Protein AF-A0A8T5ZKM6-F1 (afdb_monomer_lite)

Organism: Escherichia coli (NCBI:txid562)

Sequence (120 aa):
YFPYAFISFLAILQTIDKSLYEAAEMDGANAWQRFRIVTLPAIMPVLATVVTLRTIWMFYMFADVYLLTTKVDILGVYLYKTAFAFNDLGKAAAISVVLFIIIFAVILLTRKRVNLNGNK

Secondary structure (DSSP, 8-state):
-HHHHHHHHHHHHHTS-HHHHHHHHHTT--HHHHIIIIIHHHHHHHHHHHHHHHHHHHHTTHHHHHHH-SS---HHHHHHIIIIIS--HHHHHHHHHHHHHHHHHHHHHHHHHHHHHS--

Radius of gyration: 20.56 Å; chains: 1; bounding box: 48×33×53 Å

InterPro domains:
  IPR000515 ABC transporter type 1, transmembrane domain MetI-like [PF00528] (2-107)
  IPR000515 ABC transporter type 1, transmembrane domain MetI-like [PS50928] (1-110)
  IPR000515 ABC transporter type 1, transmembrane domain MetI-like [cd06261] (1-104)
  IPR035906 MetI-like superfamily [G3DSA:1.10.3720.10] (1-115)
  IPR035906 MetI-like superfamily [SSF161098] (1-109)
  IPR050809 Bacterial G3P & Sugar ABC Transporter Permeases [PTHR43227] (1-118)

Foldseek 3Di:
DVVLLVVLLVVQVVPFDCVLVVVCVVVVHDPVSCCVPGVCLSCLVSVLVVVLVVLVVVLVCLVVDVVPDPPDDDLSVVLVCCCPVVVNVVVSVVSVVVSVVVSVVVNVVSVVVSVVSVPD

Structure (mmCIF, N/CA/C/O backbone):
data_AF-A0A8T5ZKM6-F1
#
_entry.id   AF-A0A8T5ZKM6-F1
#
loop_
_atom_site.group_PDB
_atom_site.id
_atom_site.type_symbol
_atom_site.label_atom_id
_atom_site.label_alt_id
_atom_site.label_comp_id
_atom_site.label_asym_id
_atom_site.label_entity_id
_atom_site.label_seq_id
_atom_site.pdbx_PDB_ins_code
_atom_site.Cartn_x
_atom_site.Cartn_y
_atom_site.Cartn_z
_atom_site.occupancy
_atom_site.B_iso_or_equiv
_atom_site.auth_seq_id
_atom_site.auth_comp_id
_atom_site.auth_asym_id
_atom_site.auth_atom_id
_atom_site.pdbx_PDB_model_num
ATOM 1 N N . TYR A 1 1 ? 6.825 -10.485 3.993 1.00 67.00 1 TYR A N 1
ATOM 2 C CA . TYR A 1 1 ? 5.834 -9.388 3.855 1.00 67.00 1 TYR A CA 1
ATOM 3 C C . TYR A 1 1 ? 4.546 -9.667 4.610 1.00 67.00 1 TYR A C 1
ATOM 5 O O . TYR A 1 1 ? 4.194 -8.874 5.472 1.00 67.00 1 TYR A O 1
ATOM 13 N N . PHE A 1 2 ? 3.877 -10.793 4.335 1.00 80.56 2 PHE A N 1
ATOM 14 C CA . PHE A 1 2 ? 2.667 -11.192 5.058 1.00 80.56 2 PHE A CA 1
ATOM 15 C C . PHE A 1 2 ? 2.861 -11.267 6.588 1.00 80.56 2 PHE A C 1
ATOM 17 O O . PHE A 1 2 ? 2.046 -10.670 7.283 1.00 80.56 2 PHE A O 1
ATOM 24 N N . PRO A 1 3 ? 3.962 -11.843 7.129 1.00 91.12 3 PRO A N 1
ATOM 25 C CA . PRO A 1 3 ? 4.167 -11.876 8.581 1.00 91.12 3 PRO A CA 1
ATOM 26 C C . PRO A 1 3 ? 4.279 -10.485 9.214 1.00 91.12 3 PRO A C 1
ATOM 28 O O . PRO A 1 3 ? 3.675 -10.240 10.248 1.00 91.12 3 PRO A O 1
ATOM 31 N N . TYR A 1 4 ? 4.990 -9.553 8.566 1.00 89.69 4 TYR A N 1
ATOM 32 C CA . TYR A 1 4 ? 5.099 -8.169 9.039 1.00 89.69 4 TYR A CA 1
ATOM 33 C C . TYR A 1 4 ? 3.728 -7.493 9.090 1.00 89.69 4 TYR A C 1
ATOM 35 O O . TYR A 1 4 ? 3.331 -7.010 10.141 1.00 89.69 4 TYR A O 1
ATOM 43 N N . ALA A 1 5 ? 2.980 -7.521 7.980 1.00 91.81 5 ALA A N 1
ATOM 4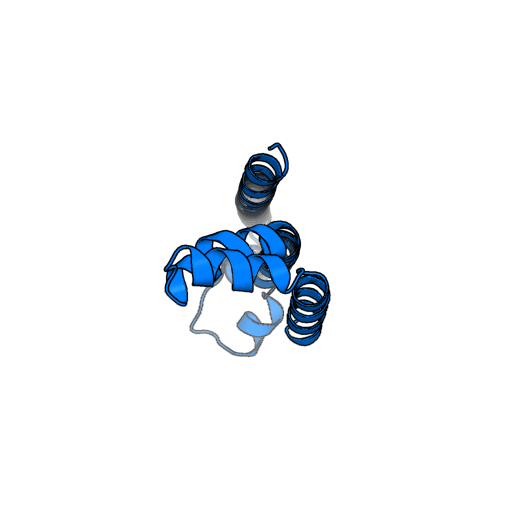4 C CA . ALA A 1 5 ? 1.650 -6.922 7.926 1.00 91.81 5 ALA A CA 1
ATOM 45 C C . ALA A 1 5 ? 0.725 -7.521 8.995 1.00 91.81 5 ALA A C 1
ATOM 47 O O . ALA A 1 5 ? 0.085 -6.782 9.734 1.00 91.81 5 ALA A O 1
ATOM 48 N N . PHE A 1 6 ? 0.706 -8.850 9.112 1.00 94.19 6 PHE A N 1
ATOM 49 C CA . PHE A 1 6 ? -0.121 -9.559 10.081 1.00 94.19 6 PHE A CA 1
ATOM 50 C C . PHE A 1 6 ? 0.212 -9.167 11.525 1.00 94.19 6 PHE A C 1
ATOM 52 O O . PHE A 1 6 ? -0.685 -8.778 12.269 1.00 94.19 6 PHE A O 1
ATOM 59 N N . ILE A 1 7 ? 1.494 -9.201 11.905 1.00 95.56 7 ILE A N 1
ATOM 60 C CA . ILE A 1 7 ? 1.940 -8.837 13.257 1.00 95.56 7 ILE A CA 1
ATOM 61 C C . ILE A 1 7 ? 1.647 -7.361 13.543 1.00 95.56 7 ILE A C 1
ATOM 63 O O . ILE A 1 7 ? 1.153 -7.042 14.621 1.00 95.56 7 ILE A O 1
ATOM 67 N N . SER A 1 8 ? 1.895 -6.459 12.589 1.00 93.88 8 SER A N 1
ATOM 68 C CA . SER A 1 8 ? 1.612 -5.033 12.773 1.00 93.88 8 SER A CA 1
ATOM 69 C C . SER A 1 8 ? 0.120 -4.758 12.960 1.00 93.88 8 SER A C 1
ATOM 71 O O . SER A 1 8 ? -0.238 -3.973 13.835 1.00 93.88 8 SER A O 1
ATOM 73 N N . PHE A 1 9 ? -0.754 -5.409 12.181 1.00 94.75 9 PHE A N 1
ATOM 74 C CA . PHE A 1 9 ? -2.202 -5.282 12.363 1.00 94.75 9 PHE A CA 1
ATOM 75 C C . PHE A 1 9 ? -2.670 -5.877 13.687 1.00 94.75 9 PHE A C 1
ATOM 77 O O . PHE A 1 9 ? -3.478 -5.261 14.375 1.00 94.75 9 PHE A O 1
ATOM 84 N N . LEU A 1 10 ? -2.153 -7.046 14.066 1.00 95.50 10 LEU A N 1
ATOM 85 C CA . LEU A 1 10 ? -2.501 -7.671 15.336 1.00 95.50 10 LEU A CA 1
ATOM 86 C C . LEU A 1 10 ? -2.109 -6.779 16.520 1.00 95.50 10 LEU A C 1
ATOM 88 O O . LEU A 1 10 ? -2.922 -6.575 17.417 1.00 95.50 10 LEU A O 1
ATOM 92 N N . ALA A 1 11 ? -0.905 -6.203 16.488 1.00 95.12 11 ALA A N 1
ATOM 93 C CA . ALA A 1 11 ? -0.410 -5.325 17.541 1.00 95.12 11 ALA A CA 1
ATOM 94 C C . ALA A 1 11 ? -1.318 -4.103 17.749 1.00 95.12 11 ALA A C 1
ATOM 96 O O . ALA A 1 11 ? -1.711 -3.832 18.877 1.00 95.12 11 ALA A O 1
ATOM 97 N N . ILE A 1 12 ? -1.711 -3.398 16.679 1.00 94.06 12 ILE A N 1
ATOM 98 C CA . ILE A 1 12 ? -2.590 -2.221 16.807 1.00 94.06 12 ILE A CA 1
ATOM 99 C C . ILE A 1 12 ? -4.029 -2.596 17.184 1.00 94.06 12 ILE A C 1
ATOM 101 O O . ILE A 1 12 ? -4.690 -1.859 17.906 1.00 94.06 12 ILE A O 1
ATOM 105 N N . LEU A 1 13 ? -4.532 -3.750 16.737 1.00 94.81 13 LEU A N 1
ATOM 106 C CA . LEU A 1 13 ? -5.869 -4.211 17.120 1.00 94.81 13 LEU A CA 1
ATOM 107 C C . LEU A 1 13 ? -5.947 -4.532 18.617 1.00 94.81 13 LEU A C 1
ATOM 109 O O . LEU A 1 13 ? -6.980 -4.287 19.234 1.00 94.81 13 LEU A O 1
ATOM 113 N N . GLN A 1 14 ? -4.859 -5.037 19.203 1.00 95.00 14 GLN A N 1
ATOM 114 C CA . GLN A 1 14 ? -4.772 -5.326 20.636 1.00 95.00 14 GLN A CA 1
ATOM 115 C C . GLN A 1 14 ? -4.749 -4.068 21.514 1.00 95.00 14 GLN A C 1
ATOM 117 O O . GLN A 1 14 ? -5.070 -4.166 22.695 1.00 95.00 14 GLN A O 1
ATOM 122 N N . THR A 1 15 ? -4.402 -2.897 20.969 1.00 93.62 15 THR A N 1
ATOM 123 C CA . THR A 1 15 ? -4.396 -1.634 21.728 1.00 93.62 15 THR A CA 1
ATOM 124 C C . THR A 1 15 ? -5.742 -0.910 21.723 1.00 93.62 15 THR A C 1
ATOM 126 O O . THR A 1 15 ? -5.875 0.107 22.398 1.00 93.62 15 THR A O 1
ATOM 129 N N . ILE A 1 16 ? -6.728 -1.372 20.944 1.00 93.81 16 ILE A N 1
ATOM 130 C CA . ILE A 1 16 ? -8.049 -0.733 20.886 1.00 93.81 16 ILE A CA 1
ATOM 131 C C . ILE A 1 16 ? -8.824 -1.079 22.161 1.00 93.81 16 ILE A C 1
ATOM 133 O O . ILE A 1 16 ? -9.037 -2.255 22.456 1.00 93.81 16 ILE A O 1
ATOM 137 N N . ASP A 1 17 ? -9.275 -0.057 22.890 1.00 94.75 17 ASP A N 1
ATOM 138 C CA . ASP A 1 17 ? -10.119 -0.250 24.067 1.00 94.75 17 ASP A CA 1
ATOM 139 C C . ASP A 1 17 ? -11.455 -0.909 23.675 1.00 94.75 17 ASP A C 1
ATOM 141 O O . ASP A 1 17 ? -12.145 -0.475 22.747 1.00 94.75 17 ASP A O 1
ATOM 145 N N . LYS A 1 18 ? -11.823 -1.971 24.398 1.00 93.94 18 LYS A N 1
ATOM 146 C CA . LYS A 1 18 ? -13.085 -2.694 24.209 1.00 93.94 18 LYS A CA 1
ATOM 147 C C . LYS A 1 18 ? -14.298 -1.812 24.501 1.00 93.94 18 LYS A C 1
ATOM 149 O O . LYS A 1 18 ? -15.323 -1.993 23.844 1.00 93.94 18 LYS A O 1
ATOM 154 N N . SER A 1 19 ? -14.157 -0.824 25.389 1.00 94.75 19 SER A N 1
ATOM 155 C CA . SER A 1 19 ? -15.228 0.117 25.737 1.00 94.75 19 SER A CA 1
ATOM 156 C C . SER A 1 19 ? -15.773 0.874 24.517 1.00 94.75 19 SER A C 1
ATOM 158 O O . SER A 1 19 ? -16.968 1.143 24.445 1.00 94.75 19 SER A O 1
ATOM 160 N N . LEU A 1 20 ? -14.937 1.136 23.501 1.00 94.31 20 LEU A N 1
ATOM 161 C CA . LEU A 1 20 ? -15.356 1.784 22.251 1.00 94.31 20 LEU A CA 1
ATOM 162 C C . LEU A 1 20 ? -16.323 0.914 21.437 1.00 94.31 20 LEU A C 1
ATOM 164 O O . LEU A 1 20 ? -17.230 1.431 20.786 1.00 94.31 20 LEU A O 1
ATOM 168 N N . TYR A 1 21 ? -16.134 -0.407 21.459 1.00 95.00 21 TYR A N 1
ATOM 169 C CA . TYR A 1 21 ? -17.027 -1.341 20.773 1.00 95.00 21 TYR A CA 1
ATOM 170 C C . TYR A 1 21 ? -18.338 -1.531 21.533 1.00 95.00 21 TYR A C 1
ATOM 172 O O . TYR A 1 21 ? -19.383 -1.636 20.892 1.00 95.00 21 TYR A O 1
ATOM 180 N N . GLU A 1 22 ? -18.275 -1.555 22.865 1.00 92.56 22 GLU A N 1
ATOM 181 C CA . GLU A 1 22 ? -19.445 -1.646 23.744 1.00 92.56 22 GLU A CA 1
ATOM 182 C C . GLU A 1 22 ? -20.309 -0.387 23.634 1.00 92.56 22 GLU A C 1
ATOM 184 O O . GLU A 1 22 ? -21.509 -0.495 23.407 1.00 92.56 22 GLU A O 1
ATOM 189 N N . ALA A 1 23 ? -19.705 0.804 23.677 1.00 94.12 23 ALA A N 1
ATOM 190 C CA . ALA A 1 23 ? -20.412 2.068 23.480 1.00 94.12 23 ALA A CA 1
ATOM 191 C C . ALA A 1 23 ? -21.108 2.126 22.111 1.00 94.12 23 ALA A C 1
ATOM 193 O O . ALA A 1 23 ? -22.294 2.432 22.031 1.00 94.12 23 ALA A O 1
ATOM 194 N N . ALA A 1 24 ? -20.407 1.738 21.040 1.00 92.56 24 ALA A N 1
ATOM 195 C CA . ALA A 1 24 ? -21.005 1.683 19.710 1.00 92.56 24 ALA A CA 1
ATOM 196 C C . ALA A 1 24 ? -22.167 0.672 19.629 1.00 92.56 24 ALA A C 1
ATOM 198 O O . ALA A 1 24 ? -23.135 0.907 18.913 1.00 92.56 24 ALA A O 1
ATOM 199 N N . GLU A 1 25 ? -22.091 -0.450 20.349 1.00 94.06 25 GLU A N 1
ATOM 200 C CA . GLU A 1 25 ? -23.182 -1.429 20.422 1.00 94.06 25 GLU A CA 1
ATOM 201 C C . GLU A 1 25 ? -24.392 -0.893 21.201 1.00 94.06 25 GLU A C 1
ATOM 203 O O . GLU A 1 25 ? -25.523 -1.074 20.748 1.00 94.06 25 GLU A O 1
ATOM 208 N N . MET A 1 26 ? -24.165 -0.162 22.296 1.00 94.44 26 MET A N 1
ATOM 209 C CA . MET A 1 26 ? -25.221 0.540 23.038 1.00 94.44 26 MET A CA 1
ATOM 210 C C . MET A 1 26 ? -25.913 1.617 22.186 1.00 94.44 26 MET A C 1
ATOM 212 O O . MET A 1 26 ? -27.126 1.786 22.291 1.00 94.44 26 MET A O 1
ATOM 216 N N . ASP A 1 27 ? -25.174 2.269 21.283 1.00 94.94 27 ASP A N 1
ATOM 217 C CA . ASP A 1 27 ? -25.702 3.215 20.287 1.00 94.94 27 ASP A CA 1
ATOM 218 C C . ASP A 1 27 ? -26.408 2.523 19.096 1.00 94.94 27 ASP A C 1
ATOM 220 O O . ASP A 1 27 ? -26.857 3.180 18.153 1.00 94.94 27 ASP A O 1
ATOM 224 N N . GLY A 1 28 ? -26.517 1.189 19.106 1.00 94.75 28 GLY A N 1
ATOM 225 C CA . GLY A 1 28 ? -27.191 0.404 18.069 1.00 94.75 28 GLY A CA 1
ATOM 226 C C . GLY A 1 28 ? -26.357 0.163 16.805 1.00 94.75 28 GLY A C 1
ATOM 227 O O . GLY A 1 28 ? -26.912 -0.196 15.761 1.00 94.75 28 GLY A O 1
ATOM 228 N N . ALA A 1 29 ? -25.033 0.347 16.858 1.00 95.38 29 ALA A N 1
ATOM 229 C CA . ALA A 1 29 ? -24.165 0.142 15.705 1.00 95.38 29 ALA A CA 1
ATOM 230 C C . ALA A 1 29 ? -24.020 -1.348 15.346 1.00 95.38 29 ALA A C 1
ATOM 232 O O . ALA A 1 29 ? -23.565 -2.184 16.133 1.00 95.38 29 ALA A O 1
ATOM 233 N N . ASN A 1 30 ? -24.314 -1.685 14.091 1.00 94.56 30 ASN A N 1
ATOM 234 C CA . ASN A 1 30 ? -24.075 -3.021 13.552 1.00 94.56 30 ASN A CA 1
ATOM 235 C C . ASN A 1 30 ? -22.568 -3.304 13.353 1.00 94.56 30 ASN A C 1
ATOM 237 O O . ASN A 1 30 ? -21.713 -2.424 13.463 1.00 94.56 30 ASN A O 1
ATOM 241 N N . ALA A 1 31 ? -22.212 -4.554 13.040 1.00 93.94 31 ALA A N 1
ATOM 242 C CA . ALA A 1 31 ? -20.811 -4.976 12.906 1.00 93.94 31 ALA A CA 1
ATOM 243 C C . ALA A 1 31 ? -20.006 -4.160 11.871 1.00 93.94 31 ALA A C 1
ATOM 245 O O . ALA A 1 31 ? -18.841 -3.837 12.104 1.00 93.94 31 ALA A O 1
ATOM 246 N N . TRP A 1 32 ? -20.623 -3.780 10.748 1.00 96.31 32 TRP A N 1
ATOM 247 C CA . TRP A 1 32 ? -19.959 -2.976 9.718 1.00 96.31 32 TRP A CA 1
ATOM 248 C C . TRP A 1 32 ? -19.727 -1.528 10.167 1.00 96.31 32 TRP A C 1
ATOM 250 O O . TRP A 1 32 ? -18.665 -0.956 9.911 1.00 96.31 32 TRP A O 1
ATOM 260 N N . GLN A 1 33 ? -20.694 -0.943 10.875 1.00 95.75 33 GLN A N 1
ATOM 261 C CA . GLN A 1 33 ? -20.560 0.387 11.467 1.00 95.75 33 GLN A CA 1
ATOM 262 C C . GLN A 1 33 ? -19.444 0.406 12.516 1.00 95.75 33 GLN A C 1
ATOM 264 O O . GLN A 1 33 ? -18.580 1.278 12.454 1.00 95.75 33 GLN A O 1
ATOM 269 N N . ARG A 1 34 ? -19.383 -0.604 13.394 1.00 95.06 34 ARG A N 1
ATOM 270 C CA . ARG A 1 34 ? -18.295 -0.758 14.374 1.00 95.06 34 ARG A CA 1
ATOM 271 C C . ARG A 1 34 ? -16.925 -0.870 13.703 1.00 95.06 34 ARG A C 1
ATOM 273 O O . ARG A 1 34 ? -16.000 -0.161 14.092 1.00 95.06 34 ARG A O 1
ATOM 280 N N . PHE A 1 35 ? -16.804 -1.661 12.634 1.00 95.00 35 PHE A N 1
ATOM 281 C CA . PHE A 1 35 ? -15.563 -1.733 11.859 1.00 95.00 35 PHE A CA 1
ATOM 282 C C . PHE A 1 35 ? -15.163 -0.371 11.277 1.00 95.00 35 PHE A C 1
ATOM 284 O O . PHE A 1 35 ? -14.015 0.044 11.401 1.00 95.00 35 PHE A O 1
ATOM 291 N N . ARG A 1 36 ? -16.096 0.346 10.644 1.00 94.56 36 ARG A N 1
ATOM 292 C CA . ARG A 1 36 ? -15.793 1.612 9.964 1.00 94.56 36 ARG A CA 1
ATOM 293 C C . ARG A 1 36 ? -15.507 2.769 10.926 1.00 94.56 36 ARG A C 1
ATOM 295 O O . ARG A 1 36 ? -14.733 3.649 10.560 1.00 94.56 36 ARG A O 1
ATOM 302 N N . ILE A 1 37 ? -16.151 2.793 12.092 1.00 94.12 37 ILE A N 1
ATOM 303 C CA . ILE A 1 37 ? -16.094 3.912 13.046 1.00 94.12 37 ILE A CA 1
ATOM 304 C C . ILE A 1 37 ? -15.015 3.689 14.114 1.00 94.12 37 ILE A C 1
ATOM 306 O O . ILE A 1 37 ? -14.361 4.647 14.507 1.00 94.12 37 ILE A O 1
ATOM 310 N N . VAL A 1 38 ? -14.786 2.444 14.546 1.00 94.19 38 VAL A N 1
ATOM 311 C CA . VAL A 1 38 ? -13.815 2.120 15.606 1.00 94.19 38 VAL A CA 1
ATOM 312 C C . VAL A 1 38 ? -12.547 1.507 15.014 1.00 94.19 38 VAL A C 1
ATOM 314 O O . VAL A 1 38 ? -11.457 2.061 15.145 1.00 94.19 38 VAL A O 1
ATOM 317 N N . THR A 1 39 ? -12.671 0.374 14.319 1.00 94.56 39 THR A N 1
ATOM 318 C CA . THR A 1 39 ? -11.507 -0.418 13.894 1.00 94.56 39 THR A CA 1
ATOM 319 C C . THR A 1 39 ? -10.690 0.266 12.798 1.00 94.56 39 THR A C 1
ATOM 321 O O . THR A 1 39 ? -9.475 0.401 12.919 1.00 94.56 39 THR A O 1
ATOM 324 N N . LEU A 1 40 ? -11.337 0.693 11.711 1.00 93.50 40 LEU A N 1
ATOM 325 C CA . LEU A 1 40 ? -10.678 1.231 10.523 1.00 93.50 40 LEU A CA 1
ATOM 326 C C . LEU A 1 40 ? -9.875 2.512 10.819 1.00 93.50 40 LEU A C 1
ATOM 328 O O . LEU A 1 40 ? -8.731 2.586 10.363 1.00 93.50 40 LEU A O 1
ATOM 332 N N . PRO A 1 41 ? -10.397 3.494 11.583 1.00 92.12 41 PRO A N 1
ATOM 333 C CA . PRO A 1 41 ? -9.620 4.665 11.973 1.00 92.12 41 PRO A CA 1
ATOM 334 C C . PRO A 1 41 ? -8.430 4.292 12.863 1.00 92.12 41 PRO A C 1
ATOM 336 O O . PRO A 1 41 ? -7.326 4.776 12.619 1.00 92.12 41 PRO A O 1
ATOM 339 N N . ALA A 1 42 ? -8.618 3.372 13.817 1.00 91.50 42 ALA A N 1
ATOM 340 C CA . ALA A 1 42 ? -7.557 2.938 14.725 1.00 91.50 42 ALA A CA 1
ATOM 341 C C . ALA A 1 42 ? -6.385 2.255 13.996 1.00 91.50 42 ALA A C 1
ATOM 343 O O . ALA A 1 42 ? -5.223 2.512 14.305 1.00 91.50 42 ALA A O 1
ATOM 344 N N . ILE A 1 43 ? -6.663 1.425 12.982 1.00 94.19 43 ILE A N 1
ATOM 345 C CA . ILE A 1 43 ? -5.610 0.735 12.215 1.00 94.19 43 ILE A CA 1
ATOM 346 C C . ILE A 1 43 ? -5.028 1.573 11.069 1.00 94.19 43 ILE A C 1
ATOM 348 O O . ILE A 1 43 ? -4.066 1.139 10.432 1.00 94.19 43 ILE A O 1
ATOM 352 N N . MET A 1 44 ? -5.588 2.750 10.770 1.00 90.50 44 MET A N 1
ATOM 353 C CA . MET A 1 44 ? -5.208 3.572 9.613 1.00 90.50 44 MET A CA 1
ATOM 354 C 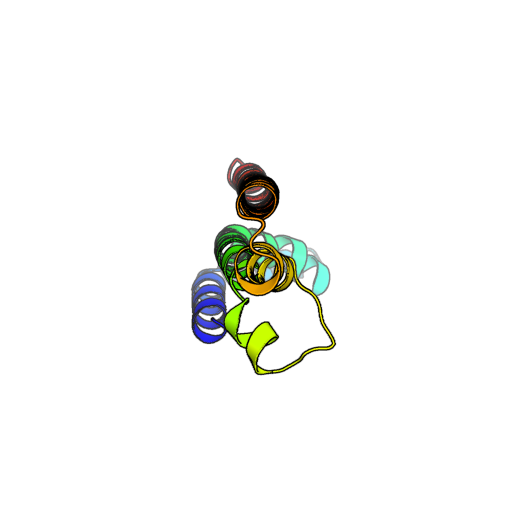C . MET A 1 44 ? -3.697 3.877 9.524 1.00 90.50 44 MET A C 1
ATOM 356 O O . MET A 1 44 ? -3.147 3.754 8.421 1.00 90.50 44 MET A O 1
ATOM 360 N N . PRO A 1 45 ? -2.984 4.203 10.626 1.00 88.38 45 PRO A N 1
ATOM 361 C CA . PRO A 1 45 ? -1.541 4.461 10.575 1.00 88.38 45 PRO A CA 1
ATOM 362 C C . PRO A 1 45 ? -0.730 3.224 10.158 1.00 88.38 45 PRO A C 1
ATOM 364 O O . PRO A 1 45 ? 0.187 3.304 9.332 1.00 88.38 45 PRO A O 1
ATOM 367 N N . VAL A 1 46 ? -1.106 2.054 10.685 1.00 92.00 46 VAL A N 1
ATOM 368 C CA . VAL A 1 46 ? -0.475 0.775 10.340 1.00 92.00 46 VAL A CA 1
ATOM 369 C C . VAL A 1 46 ? -0.807 0.384 8.906 1.00 92.00 46 VAL A C 1
ATOM 371 O O . VAL A 1 46 ? 0.099 0.040 8.145 1.00 92.00 46 VAL A O 1
ATOM 374 N N . LEU A 1 47 ? -2.078 0.498 8.506 1.00 90.69 47 LEU A N 1
ATOM 375 C CA . LEU A 1 47 ? -2.524 0.178 7.152 1.00 90.69 47 LEU A CA 1
ATOM 376 C C . LEU A 1 47 ? -1.717 0.953 6.118 1.00 90.69 47 LEU A C 1
ATOM 378 O O . LEU A 1 47 ? -1.250 0.378 5.138 1.00 90.69 47 LEU A O 1
ATOM 382 N N . ALA A 1 48 ? -1.501 2.241 6.345 1.00 87.25 48 ALA A N 1
ATOM 383 C CA . ALA A 1 48 ? -0.767 3.046 5.393 1.00 87.25 48 ALA A CA 1
ATOM 384 C C . ALA A 1 48 ? 0.726 2.738 5.338 1.00 87.25 48 ALA A C 1
ATOM 386 O O . ALA A 1 48 ? 1.306 2.771 4.252 1.00 87.25 48 ALA A O 1
ATOM 387 N N . THR A 1 49 ? 1.340 2.394 6.469 1.00 89.00 49 THR A N 1
ATOM 388 C CA . THR A 1 49 ? 2.729 1.919 6.488 1.00 89.00 49 THR A CA 1
ATOM 389 C C . THR A 1 49 ? 2.855 0.627 5.680 1.00 89.00 49 THR A C 1
ATOM 391 O O . THR A 1 49 ? 3.684 0.536 4.772 1.00 89.00 49 THR A O 1
ATOM 394 N N . VAL A 1 50 ? 1.967 -0.342 5.928 1.00 91.44 50 VAL A N 1
ATOM 395 C CA . VAL A 1 50 ? 1.927 -1.621 5.206 1.00 91.44 50 VAL A CA 1
ATOM 396 C C . VAL A 1 50 ? 1.684 -1.410 3.710 1.00 91.44 50 VAL A C 1
ATOM 398 O O . VAL A 1 50 ? 2.406 -1.984 2.898 1.00 91.44 50 VAL A O 1
ATOM 401 N N . VAL A 1 51 ? 0.716 -0.571 3.328 1.00 88.19 51 VAL A N 1
ATOM 402 C CA . VAL A 1 51 ? 0.401 -0.271 1.921 1.00 88.19 51 VAL A CA 1
ATOM 403 C C . VAL A 1 51 ? 1.562 0.443 1.231 1.00 88.19 51 VAL A C 1
ATOM 405 O O . VAL A 1 51 ? 1.895 0.091 0.099 1.00 88.19 51 VAL A O 1
ATOM 408 N N . THR A 1 52 ? 2.221 1.390 1.902 1.00 85.62 52 THR A N 1
ATOM 409 C CA . THR A 1 52 ? 3.389 2.098 1.352 1.00 85.62 52 THR A CA 1
ATOM 410 C C . THR A 1 52 ? 4.516 1.119 1.056 1.00 85.62 52 THR A C 1
ATOM 412 O O . THR A 1 52 ? 4.997 1.046 -0.076 1.00 85.62 52 THR A O 1
ATOM 415 N N . LEU A 1 53 ? 4.895 0.310 2.048 1.00 87.31 53 LEU A N 1
ATOM 416 C CA . LEU A 1 53 ? 5.932 -0.702 1.873 1.00 87.31 53 LEU A CA 1
ATOM 417 C C . LEU A 1 53 ? 5.529 -1.704 0.790 1.00 87.31 53 LEU A C 1
ATOM 419 O O . LEU A 1 53 ? 6.333 -2.018 -0.085 1.00 87.31 53 LEU A O 1
ATOM 423 N N . ARG A 1 54 ? 4.276 -2.176 0.794 1.00 87.75 54 ARG A N 1
ATOM 424 C CA . ARG A 1 54 ? 3.798 -3.147 -0.195 1.00 87.75 54 ARG A CA 1
ATOM 425 C C . ARG A 1 54 ? 3.860 -2.595 -1.612 1.00 87.75 54 ARG A C 1
ATOM 427 O O . ARG A 1 54 ? 4.278 -3.323 -2.506 1.00 87.75 54 ARG A O 1
ATOM 434 N N . THR A 1 55 ? 3.495 -1.331 -1.793 1.00 84.31 55 THR A N 1
ATOM 435 C CA . THR A 1 55 ? 3.580 -0.636 -3.077 1.00 84.31 55 THR A CA 1
ATOM 436 C C . THR A 1 55 ? 5.015 -0.648 -3.590 1.00 84.31 55 THR A C 1
ATOM 438 O O . THR A 1 55 ? 5.242 -1.123 -4.697 1.00 84.31 55 THR A O 1
ATOM 441 N N . ILE A 1 56 ? 5.983 -0.213 -2.771 1.00 83.00 56 ILE A N 1
ATOM 442 C CA . ILE A 1 56 ? 7.407 -0.222 -3.141 1.00 83.00 56 ILE A CA 1
ATOM 443 C C . ILE A 1 56 ? 7.806 -1.628 -3.604 1.00 83.00 56 ILE A C 1
ATOM 445 O O . ILE A 1 56 ? 8.258 -1.801 -4.730 1.00 83.00 56 ILE A O 1
ATOM 449 N N . TRP A 1 57 ? 7.541 -2.654 -2.795 1.00 83.56 57 TRP A N 1
ATOM 450 C CA . TRP A 1 57 ? 7.921 -4.028 -3.132 1.00 83.56 57 TRP A CA 1
ATOM 451 C C . TRP A 1 57 ? 7.257 -4.571 -4.403 1.00 83.56 57 TRP A C 1
ATOM 453 O O . TRP A 1 57 ? 7.904 -5.302 -5.145 1.00 83.56 57 TRP A O 1
ATOM 463 N N . MET A 1 58 ? 6.000 -4.214 -4.689 1.00 82.88 58 MET A N 1
ATOM 464 C CA . MET A 1 58 ? 5.325 -4.657 -5.916 1.00 82.88 58 MET A CA 1
ATOM 465 C C . MET A 1 58 ? 5.978 -4.083 -7.176 1.00 82.88 58 MET A C 1
ATOM 467 O O . MET A 1 58 ? 6.100 -4.796 -8.168 1.00 82.88 58 MET A O 1
ATOM 471 N N . PHE A 1 59 ? 6.455 -2.836 -7.136 1.00 76.75 59 PHE A N 1
ATOM 472 C CA . PHE A 1 59 ? 7.182 -2.247 -8.266 1.00 76.75 59 PHE A CA 1
ATOM 473 C C . PHE A 1 59 ? 8.596 -2.822 -8.440 1.00 76.75 59 PHE A C 1
ATOM 475 O O . PHE A 1 59 ? 9.112 -2.833 -9.555 1.00 76.75 59 PHE A O 1
ATOM 482 N N . TYR A 1 60 ? 9.195 -3.354 -7.370 1.00 76.62 60 TYR A N 1
ATOM 483 C CA . TYR A 1 60 ? 10.492 -4.041 -7.403 1.00 76.62 60 TYR A CA 1
ATOM 484 C C . TYR A 1 60 ? 10.404 -5.535 -7.760 1.00 76.62 60 TYR A C 1
ATOM 486 O O . TYR A 1 60 ? 11.436 -6.202 -7.821 1.00 76.62 60 TYR A O 1
ATOM 494 N N . MET A 1 61 ? 9.212 -6.069 -8.052 1.00 83.69 61 MET A N 1
ATOM 495 C CA . MET A 1 61 ? 8.978 -7.486 -8.379 1.00 83.69 61 MET A CA 1
ATOM 496 C C . MET A 1 61 ? 9.455 -7.867 -9.799 1.00 83.69 61 MET A C 1
ATOM 498 O O . MET A 1 61 ? 8.796 -8.610 -10.521 1.00 83.69 61 MET A O 1
ATOM 502 N N . PHE A 1 62 ? 10.597 -7.328 -10.231 1.00 86.88 62 PHE A N 1
ATOM 503 C CA . PHE A 1 62 ? 11.211 -7.617 -11.524 1.00 86.88 62 PHE A CA 1
ATOM 504 C C . PHE A 1 62 ? 11.667 -9.073 -11.618 1.00 86.88 62 PHE A C 1
ATOM 506 O O . PHE A 1 62 ? 11.277 -9.764 -12.554 1.00 86.88 62 PHE A O 1
ATOM 513 N N . ALA A 1 63 ? 12.474 -9.528 -10.654 1.00 84.94 63 ALA A N 1
ATOM 514 C CA . ALA A 1 63 ? 13.122 -10.836 -10.717 1.00 84.94 63 ALA A CA 1
ATOM 515 C C . ALA A 1 63 ? 12.098 -11.976 -10.763 1.00 84.94 63 ALA A C 1
ATOM 517 O O . ALA A 1 63 ? 12.185 -12.839 -11.632 1.00 84.94 63 ALA A O 1
ATOM 518 N N . ASP A 1 64 ? 11.088 -11.930 -9.891 1.00 87.81 64 ASP A N 1
ATOM 519 C CA . ASP A 1 64 ? 10.051 -12.960 -9.833 1.00 87.81 64 ASP A CA 1
ATOM 520 C C . ASP A 1 64 ? 9.285 -13.054 -11.157 1.00 87.81 64 ASP A C 1
ATOM 522 O O . ASP A 1 64 ? 9.115 -14.142 -11.698 1.00 87.81 64 ASP A O 1
ATOM 526 N N . VAL A 1 65 ? 8.858 -11.917 -11.722 1.00 88.62 65 VAL A N 1
ATOM 527 C CA . VAL A 1 65 ? 8.115 -11.918 -12.991 1.00 88.62 65 VAL A CA 1
ATOM 528 C C . VAL A 1 65 ? 9.008 -12.367 -14.142 1.00 88.62 65 VAL A C 1
ATOM 530 O O . VAL A 1 65 ? 8.590 -13.217 -14.919 1.00 88.62 65 VAL A O 1
ATOM 533 N N . TYR A 1 66 ? 10.238 -11.854 -14.220 1.00 87.81 66 TYR A N 1
ATOM 534 C CA . TYR A 1 66 ? 11.185 -12.194 -15.281 1.00 87.81 66 TYR A CA 1
ATOM 535 C C . TYR A 1 66 ? 11.527 -13.689 -15.315 1.00 87.81 66 TYR A C 1
ATOM 537 O O . TYR A 1 66 ? 11.645 -14.266 -16.394 1.00 87.81 66 TYR A O 1
ATOM 545 N N . LEU A 1 67 ? 11.680 -14.317 -14.145 1.00 89.88 67 LEU A N 1
ATOM 546 C CA . LEU A 1 67 ? 12.058 -15.727 -14.038 1.00 89.88 67 LEU A CA 1
ATOM 547 C C . LEU A 1 67 ? 10.871 -16.681 -14.201 1.00 89.88 67 LEU A C 1
ATOM 549 O O . LEU A 1 67 ? 11.039 -17.772 -14.741 1.00 89.88 67 LEU A O 1
ATOM 553 N N . LEU A 1 68 ? 9.686 -16.301 -13.721 1.00 91.75 68 LEU A N 1
ATOM 554 C CA . LEU A 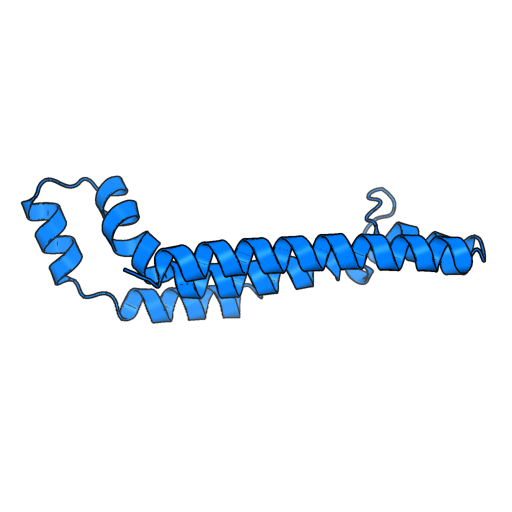1 68 ? 8.540 -17.212 -13.648 1.00 91.75 68 LEU A CA 1
ATOM 555 C C . LEU A 1 68 ? 7.627 -17.149 -14.875 1.00 91.75 68 LEU A C 1
ATOM 557 O O . LEU A 1 68 ? 6.869 -18.090 -15.111 1.00 91.75 68 LEU A O 1
ATOM 561 N N . THR A 1 69 ? 7.642 -16.060 -15.651 1.00 86.62 69 THR A N 1
ATOM 562 C CA . THR A 1 69 ? 6.757 -15.932 -16.814 1.00 86.62 69 THR A CA 1
ATOM 563 C C . THR A 1 69 ? 7.298 -15.005 -17.895 1.00 86.62 69 THR A C 1
ATOM 565 O O . THR A 1 69 ? 7.872 -13.955 -17.637 1.00 86.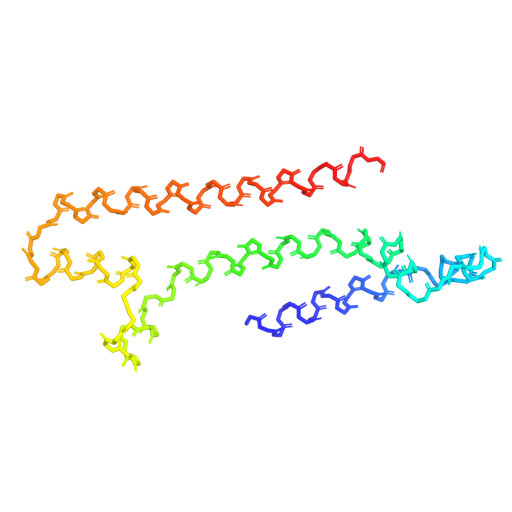62 69 THR A O 1
ATOM 568 N N . THR A 1 70 ? 7.036 -15.363 -19.150 1.00 81.00 70 THR A N 1
ATOM 569 C CA . THR A 1 70 ? 7.330 -14.527 -20.324 1.00 81.00 70 THR A CA 1
ATOM 570 C C . THR A 1 70 ? 6.091 -13.833 -20.889 1.00 81.00 70 THR A C 1
ATOM 572 O O . THR A 1 70 ? 6.207 -13.046 -21.823 1.00 81.00 70 THR A O 1
ATOM 575 N N . LYS A 1 71 ? 4.902 -14.121 -20.341 1.00 81.69 71 LYS A N 1
ATOM 576 C CA . LYS A 1 71 ? 3.607 -13.638 -20.859 1.00 81.69 71 LYS A CA 1
ATOM 577 C C . LYS A 1 71 ? 3.090 -12.380 -20.162 1.00 81.69 71 LYS A C 1
ATOM 579 O O . LYS A 1 71 ? 2.059 -11.849 -20.559 1.00 81.69 71 LYS A O 1
ATOM 584 N N . VAL A 1 72 ? 3.769 -11.932 -19.108 1.00 79.44 72 VAL A N 1
ATOM 585 C CA . VAL A 1 72 ? 3.404 -10.736 -18.348 1.00 79.44 72 VAL A CA 1
ATOM 586 C C . VAL A 1 72 ? 4.532 -9.726 -18.488 1.00 79.44 72 VAL A C 1
ATOM 588 O O . VAL A 1 72 ? 5.615 -9.925 -17.943 1.00 79.44 72 VAL A O 1
ATOM 591 N N . ASP A 1 73 ? 4.273 -8.635 -19.204 1.00 77.12 73 ASP A N 1
ATOM 592 C CA . ASP A 1 73 ? 5.217 -7.526 -19.298 1.00 77.12 73 ASP A CA 1
ATOM 593 C C . ASP A 1 73 ? 4.885 -6.478 -18.233 1.00 77.12 73 ASP A C 1
ATOM 595 O O . ASP A 1 73 ? 3.902 -5.742 -18.311 1.00 77.12 73 ASP A O 1
ATOM 599 N N . ILE A 1 74 ? 5.739 -6.415 -17.215 1.00 87.44 74 ILE A N 1
ATOM 600 C CA . ILE A 1 74 ? 5.775 -5.308 -16.259 1.00 87.44 74 ILE A CA 1
ATOM 601 C C . ILE A 1 74 ? 6.838 -4.293 -16.680 1.00 87.44 74 ILE A C 1
ATOM 603 O O . ILE A 1 74 ? 7.818 -4.639 -17.345 1.00 87.44 74 ILE A O 1
ATOM 607 N N . LEU A 1 75 ? 6.693 -3.042 -16.233 1.00 85.44 75 LEU A N 1
ATOM 608 C CA . LEU A 1 75 ? 7.626 -1.957 -16.567 1.00 85.44 75 LEU A CA 1
ATOM 609 C C . LEU A 1 75 ? 9.088 -2.301 -16.249 1.00 85.44 75 LEU A C 1
ATOM 611 O O . LEU A 1 75 ? 9.963 -1.967 -17.038 1.00 85.44 75 LEU A O 1
ATOM 615 N N . GLY A 1 76 ? 9.355 -3.012 -15.148 1.00 87.25 76 GLY A N 1
ATOM 616 C CA . GLY A 1 76 ? 10.711 -3.456 -14.804 1.00 87.25 76 GLY A CA 1
ATOM 617 C C . GLY A 1 76 ? 11.312 -4.421 -15.834 1.00 87.25 76 GLY A C 1
ATOM 618 O O . GLY A 1 76 ? 12.474 -4.282 -16.207 1.00 87.25 76 GLY A O 1
ATOM 619 N N . VAL A 1 77 ? 10.511 -5.359 -16.353 1.00 89.75 77 VAL A N 1
ATOM 620 C CA . VAL A 1 77 ? 10.939 -6.305 -17.399 1.00 89.75 77 VAL A CA 1
ATOM 621 C C . VAL A 1 77 ? 11.155 -5.581 -18.723 1.00 89.75 77 VAL A C 1
ATOM 623 O O . VAL A 1 77 ? 12.152 -5.818 -19.405 1.00 89.75 77 VAL A O 1
ATOM 626 N N . TYR A 1 78 ? 10.258 -4.657 -19.065 1.00 89.56 78 TYR A N 1
ATOM 627 C CA . TYR A 1 78 ? 10.380 -3.844 -20.270 1.00 89.56 78 TYR A CA 1
ATOM 628 C C . TYR A 1 78 ? 11.619 -2.935 -20.242 1.00 89.56 78 TYR A C 1
ATOM 630 O O . TYR A 1 78 ? 12.353 -2.860 -21.230 1.00 89.56 78 TYR A O 1
ATOM 638 N N . LEU A 1 79 ? 11.902 -2.303 -19.101 1.00 91.25 79 LEU A N 1
ATOM 639 C CA . LEU A 1 79 ? 13.112 -1.513 -18.870 1.00 91.25 79 LEU A CA 1
ATOM 640 C C . LEU A 1 79 ? 14.364 -2.370 -19.077 1.00 91.25 79 LEU A C 1
ATOM 642 O O . LEU A 1 79 ? 15.242 -1.981 -19.844 1.00 91.25 79 LEU A O 1
ATOM 646 N N . TYR A 1 80 ? 14.420 -3.551 -18.452 1.00 90.06 80 TYR A N 1
ATOM 647 C CA . TYR A 1 80 ? 15.561 -4.461 -18.564 1.00 90.06 80 TYR A CA 1
ATOM 648 C C . TYR A 1 80 ? 15.813 -4.901 -20.014 1.00 90.06 80 TYR A C 1
ATOM 650 O O . TYR A 1 80 ? 16.932 -4.776 -20.513 1.00 90.06 80 TYR A O 1
ATOM 658 N N . LYS A 1 81 ? 14.766 -5.345 -20.727 1.00 90.19 81 LYS A N 1
ATOM 659 C CA . LYS A 1 81 ? 14.861 -5.704 -22.153 1.00 90.19 81 LYS A CA 1
ATOM 660 C C . LYS A 1 81 ? 15.349 -4.515 -22.994 1.00 90.19 81 LYS A C 1
ATOM 662 O O . LYS A 1 81 ? 16.213 -4.685 -23.846 1.00 90.19 81 LYS A O 1
ATOM 667 N N . THR A 1 82 ? 14.850 -3.308 -22.726 1.00 92.94 82 THR A N 1
ATOM 668 C CA . THR A 1 82 ? 15.268 -2.081 -23.429 1.00 92.94 82 THR A CA 1
ATOM 669 C C . THR A 1 82 ? 16.746 -1.765 -23.220 1.00 92.94 82 THR A C 1
ATOM 671 O O . THR A 1 82 ? 17.456 -1.511 -24.190 1.00 92.94 82 THR A O 1
ATOM 674 N N . ALA A 1 83 ? 17.226 -1.857 -21.980 1.00 94.00 83 ALA A N 1
ATOM 675 C CA . ALA A 1 83 ? 18.615 -1.571 -21.645 1.00 94.00 83 ALA A CA 1
ATOM 676 C C . ALA A 1 83 ? 19.592 -2.602 -2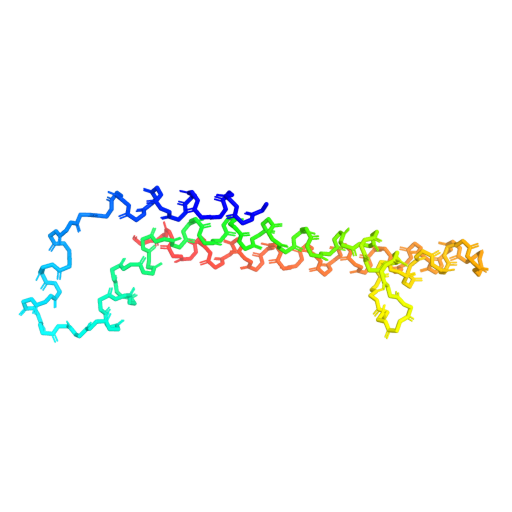2.229 1.00 94.00 83 ALA A C 1
ATOM 678 O O . ALA A 1 83 ? 20.615 -2.219 -22.785 1.00 94.00 83 ALA A O 1
ATOM 679 N N . PHE A 1 84 ? 19.283 -3.897 -22.100 1.00 93.19 84 PHE A N 1
ATOM 680 C CA . PHE A 1 84 ? 20.271 -4.961 -22.316 1.00 93.19 84 PHE A CA 1
ATOM 681 C C . PHE A 1 84 ? 20.017 -5.825 -23.553 1.00 93.19 84 PHE A C 1
ATOM 683 O O . PHE A 1 84 ? 20.975 -6.292 -24.161 1.00 93.19 84 PHE A O 1
ATOM 690 N N . ALA A 1 85 ? 18.760 -6.038 -23.955 1.00 91.12 85 ALA A N 1
ATOM 691 C CA . ALA A 1 85 ? 18.459 -6.791 -25.176 1.00 91.12 85 ALA A CA 1
ATOM 692 C C . ALA A 1 85 ? 18.486 -5.883 -26.414 1.00 91.12 85 ALA A C 1
ATOM 694 O O . ALA A 1 85 ? 19.030 -6.261 -27.447 1.00 91.12 85 ALA A O 1
ATOM 695 N N . PHE A 1 86 ? 17.937 -4.670 -26.296 1.00 92.50 86 PHE A N 1
ATOM 696 C CA . PHE A 1 86 ? 17.913 -3.687 -27.384 1.00 92.50 86 PHE A CA 1
ATOM 697 C C . PHE A 1 86 ? 19.089 -2.697 -27.352 1.00 92.50 86 PHE A C 1
ATOM 699 O O . PHE A 1 86 ? 19.247 -1.935 -28.299 1.00 92.50 86 PHE A O 1
ATOM 706 N N . ASN A 1 87 ? 19.926 -2.723 -26.303 1.00 94.56 87 ASN A N 1
ATOM 707 C CA . ASN A 1 87 ? 21.061 -1.805 -26.102 1.00 94.56 87 ASN A CA 1
ATOM 708 C C . ASN A 1 87 ? 20.686 -0.308 -26.168 1.00 94.56 87 ASN A C 1
ATOM 710 O O . ASN A 1 87 ? 21.525 0.542 -26.466 1.00 94.56 87 ASN A O 1
ATOM 714 N N . ASP A 1 88 ? 19.435 0.038 -25.852 1.00 95.94 88 ASP A N 1
ATOM 715 C CA . ASP A 1 88 ? 18.945 1.417 -25.850 1.00 95.94 88 ASP A CA 1
ATOM 716 C C . ASP A 1 88 ? 18.911 1.965 -24.417 1.00 95.94 88 ASP A C 1
ATOM 718 O O . ASP A 1 88 ? 17.876 2.028 -23.741 1.00 95.94 88 ASP A O 1
ATOM 722 N N . LEU A 1 89 ? 20.091 2.352 -23.931 1.00 93.88 89 LEU A N 1
ATOM 723 C CA . LEU A 1 89 ? 20.260 2.892 -22.581 1.00 93.88 89 LEU A CA 1
ATOM 724 C C . LEU A 1 89 ? 19.548 4.240 -22.393 1.00 93.88 89 LEU A C 1
ATOM 726 O O . LEU A 1 89 ? 19.066 4.524 -21.297 1.00 93.88 89 LEU A O 1
ATOM 730 N N . GLY A 1 90 ? 19.438 5.053 -23.450 1.00 95.75 90 GLY A N 1
ATOM 731 C CA . GLY A 1 90 ? 18.756 6.348 -23.399 1.00 95.75 90 GLY A CA 1
ATOM 732 C C . GLY A 1 90 ? 17.260 6.186 -23.134 1.00 95.75 90 GLY A C 1
ATOM 733 O O . GLY A 1 90 ? 16.707 6.796 -22.212 1.00 95.75 90 GLY A O 1
ATOM 734 N N . LYS A 1 91 ? 16.607 5.291 -23.880 1.00 94.06 91 LYS A N 1
ATOM 735 C CA . LYS A 1 91 ? 15.195 4.965 -23.666 1.00 94.06 91 LYS A CA 1
ATOM 736 C C . LYS A 1 91 ? 14.971 4.255 -22.333 1.00 94.06 91 LYS A C 1
ATOM 738 O O . LYS A 1 91 ? 14.004 4.572 -21.638 1.00 94.06 91 LYS A O 1
ATOM 743 N N . ALA A 1 92 ? 15.868 3.354 -21.929 1.00 93.31 92 ALA A N 1
ATOM 744 C CA . ALA A 1 92 ? 15.792 2.707 -20.619 1.00 93.31 92 ALA A CA 1
ATOM 745 C C . ALA A 1 92 ? 15.889 3.716 -19.458 1.00 93.31 92 ALA A C 1
ATOM 747 O O . ALA A 1 92 ? 15.128 3.615 -18.489 1.00 93.31 92 ALA A O 1
ATOM 748 N N . ALA A 1 93 ? 16.757 4.726 -19.567 1.00 94.38 93 ALA A N 1
ATOM 749 C CA . ALA A 1 93 ? 16.859 5.802 -18.583 1.00 94.38 93 ALA A CA 1
ATOM 750 C C . ALA A 1 93 ? 15.556 6.615 -18.491 1.00 94.38 93 ALA A C 1
ATOM 752 O O . ALA A 1 93 ? 15.051 6.841 -17.390 1.00 94.38 93 ALA A O 1
ATOM 753 N N . ALA A 1 94 ? 14.950 6.975 -19.628 1.00 94.75 94 ALA A N 1
ATOM 754 C CA . ALA A 1 94 ? 13.662 7.671 -19.646 1.00 94.75 94 ALA A CA 1
ATOM 755 C C . ALA A 1 94 ? 12.542 6.849 -18.976 1.00 94.75 94 ALA A C 1
ATOM 757 O O . ALA A 1 94 ? 11.802 7.374 -18.141 1.00 94.75 94 ALA A O 1
ATOM 758 N N . ILE A 1 95 ? 12.458 5.546 -19.275 1.00 92.00 95 ILE A N 1
ATOM 759 C CA . ILE A 1 95 ? 11.499 4.628 -18.632 1.00 92.00 95 ILE A CA 1
ATOM 760 C C . ILE A 1 95 ? 11.724 4.586 -17.112 1.00 92.00 95 ILE A C 1
ATOM 762 O O . ILE A 1 95 ? 10.759 4.610 -16.346 1.00 92.00 95 ILE A O 1
ATOM 766 N N . SER A 1 96 ? 12.984 4.574 -16.669 1.00 91.19 96 SER A N 1
ATOM 767 C CA . SER A 1 96 ? 13.351 4.555 -15.246 1.00 91.19 96 SER A CA 1
ATOM 768 C C . SER A 1 96 ? 12.868 5.809 -14.509 1.00 91.19 96 SER A C 1
ATOM 770 O O . SER A 1 96 ? 12.308 5.709 -13.417 1.00 91.19 96 SER A O 1
ATOM 772 N N . VAL A 1 97 ? 13.030 6.987 -15.119 1.00 94.31 97 VAL A N 1
ATOM 773 C CA . VAL A 1 97 ? 12.562 8.264 -14.552 1.00 94.31 97 VAL A CA 1
ATOM 774 C C . VAL A 1 97 ? 11.035 8.297 -14.451 1.00 94.31 97 VAL A C 1
ATOM 776 O O . VAL A 1 97 ? 10.497 8.694 -13.418 1.00 94.31 97 VAL A O 1
ATOM 779 N N . VAL A 1 98 ? 10.322 7.828 -15.480 1.00 92.31 98 VAL A N 1
ATOM 780 C CA . VAL A 1 98 ? 8.851 7.736 -15.446 1.00 92.31 98 VAL A CA 1
ATOM 781 C C . VAL A 1 98 ? 8.389 6.800 -14.326 1.00 92.31 98 VAL A C 1
ATOM 783 O O . VAL A 1 98 ? 7.494 7.155 -13.556 1.00 92.31 98 VAL A O 1
ATOM 786 N N . LEU A 1 99 ? 9.025 5.633 -14.187 1.00 88.62 99 LEU A N 1
ATOM 787 C CA . LEU A 1 99 ? 8.717 4.681 -13.120 1.00 88.62 99 LEU A CA 1
ATOM 788 C C . LEU A 1 99 ? 8.943 5.298 -11.730 1.00 88.62 99 LEU A C 1
ATOM 790 O O . LEU A 1 99 ? 8.095 5.150 -10.848 1.00 88.62 99 LEU A O 1
ATOM 794 N N . PHE A 1 100 ? 10.039 6.039 -11.552 1.00 89.56 100 PHE A N 1
ATOM 795 C CA . PHE A 1 100 ? 10.319 6.767 -10.316 1.00 89.56 100 PHE A CA 1
ATOM 796 C C . PHE A 1 100 ? 9.215 7.781 -9.980 1.00 89.56 100 PHE A C 1
ATOM 798 O O . PHE A 1 100 ? 8.719 7.783 -8.854 1.00 89.56 100 PHE A O 1
ATOM 805 N N . ILE A 1 101 ? 8.782 8.596 -10.950 1.00 92.81 101 ILE A N 1
ATOM 806 C CA . ILE A 1 101 ? 7.720 9.598 -10.750 1.00 92.81 101 ILE A CA 1
ATOM 807 C C . ILE A 1 101 ? 6.410 8.930 -10.311 1.00 92.81 101 ILE A C 1
ATOM 809 O O . ILE A 1 101 ? 5.758 9.413 -9.383 1.00 92.81 101 ILE A O 1
ATOM 813 N N . ILE A 1 102 ? 6.040 7.804 -10.931 1.00 88.81 102 ILE A N 1
ATOM 814 C CA . ILE A 1 102 ? 4.830 7.050 -10.571 1.00 88.81 102 ILE A CA 1
ATOM 815 C C . ILE A 1 102 ? 4.916 6.556 -9.123 1.00 88.81 102 ILE A C 1
ATOM 817 O O . ILE A 1 102 ? 4.000 6.799 -8.336 1.00 88.81 102 ILE A O 1
ATOM 821 N N . ILE A 1 103 ? 6.020 5.903 -8.746 1.00 86.62 103 ILE A N 1
ATOM 822 C CA . ILE A 1 103 ? 6.201 5.376 -7.386 1.00 86.62 103 ILE A CA 1
ATOM 823 C C . ILE A 1 103 ? 6.184 6.517 -6.364 1.00 86.62 103 ILE A C 1
ATOM 825 O O . ILE A 1 103 ? 5.498 6.430 -5.342 1.00 86.62 103 ILE A O 1
ATOM 829 N N . PHE A 1 104 ? 6.884 7.611 -6.660 1.00 88.56 104 PHE A N 1
ATOM 830 C CA . PHE A 1 104 ? 6.924 8.791 -5.807 1.00 88.56 104 PHE A CA 1
ATOM 831 C C . PHE A 1 104 ? 5.527 9.395 -5.596 1.00 88.56 104 PHE A C 1
ATOM 833 O O . PHE A 1 104 ? 5.13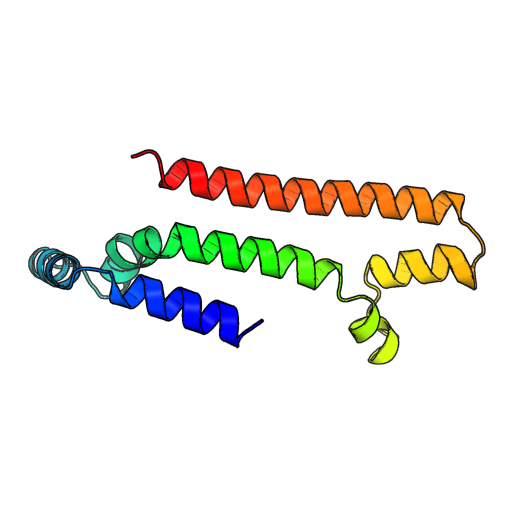9 9.671 -4.458 1.00 88.56 104 PHE A O 1
ATOM 840 N N . ALA A 1 105 ? 4.729 9.518 -6.661 1.00 90.06 105 ALA A N 1
ATOM 841 C CA . ALA A 1 105 ? 3.356 10.008 -6.578 1.00 90.06 105 ALA A CA 1
ATOM 842 C C . ALA A 1 105 ? 2.470 9.109 -5.697 1.00 90.06 105 ALA A C 1
ATOM 844 O O . ALA A 1 105 ? 1.736 9.617 -4.845 1.00 90.06 105 ALA A O 1
ATOM 845 N N . VAL A 1 106 ? 2.565 7.781 -5.836 1.00 84.69 106 VAL A N 1
ATOM 846 C CA . VAL A 1 106 ? 1.788 6.842 -5.005 1.00 84.69 106 VAL A CA 1
ATOM 847 C C . VAL A 1 106 ? 2.178 6.948 -3.526 1.00 84.69 106 VAL A C 1
ATOM 849 O O . VAL A 1 106 ? 1.302 6.952 -2.653 1.00 84.69 106 VAL A O 1
ATOM 852 N N . ILE A 1 107 ? 3.471 7.100 -3.225 1.00 84.38 107 ILE A N 1
ATOM 853 C CA . ILE A 1 107 ? 3.952 7.298 -1.850 1.00 84.38 107 ILE A CA 1
ATOM 854 C C . ILE A 1 107 ? 3.391 8.603 -1.266 1.00 84.38 107 ILE A C 1
ATOM 856 O O . ILE A 1 107 ? 2.868 8.597 -0.148 1.00 84.38 107 ILE A O 1
ATOM 860 N N . LEU A 1 108 ? 3.435 9.713 -2.013 1.00 87.75 108 LEU A N 1
ATOM 861 C CA . LEU A 1 108 ? 2.880 10.992 -1.554 1.00 87.75 108 LEU A CA 1
ATOM 862 C C . LEU A 1 108 ? 1.371 10.916 -1.300 1.00 87.75 108 LEU A C 1
ATOM 864 O O . LEU A 1 108 ? 0.898 11.415 -0.275 1.00 87.75 108 LEU A O 1
ATOM 868 N N . LEU A 1 109 ? 0.615 10.264 -2.187 1.00 84.75 109 LEU A N 1
ATOM 869 C CA . LEU A 1 109 ? -0.827 10.066 -2.016 1.00 84.75 109 LEU A CA 1
ATOM 870 C C . LEU A 1 109 ? -1.141 9.249 -0.760 1.00 84.75 109 LEU A C 1
ATOM 872 O O . LEU A 1 109 ? -2.035 9.619 0.006 1.00 84.75 109 LEU A O 1
ATOM 876 N N . THR A 1 110 ? -0.378 8.181 -0.524 1.00 78.38 110 THR A N 1
ATOM 877 C CA . THR A 1 110 ? -0.550 7.321 0.652 1.00 78.38 110 THR A CA 1
ATOM 878 C C . THR A 1 110 ? -0.244 8.094 1.935 1.00 78.38 110 THR A C 1
ATOM 880 O O . THR A 1 110 ? -1.054 8.079 2.858 1.00 78.38 110 THR A O 1
ATOM 883 N N . ARG A 1 111 ? 0.848 8.873 1.978 1.00 78.88 111 ARG A N 1
ATOM 884 C CA . ARG A 1 111 ? 1.188 9.715 3.143 1.00 78.88 111 ARG A CA 1
ATOM 885 C C . ARG A 1 111 ? 0.164 10.824 3.396 1.00 78.88 111 ARG A C 1
ATOM 887 O O . ARG A 1 111 ? -0.213 11.051 4.544 1.00 78.88 111 ARG A O 1
ATOM 894 N N . LYS A 1 112 ? -0.327 11.499 2.349 1.00 76.50 112 LYS A N 1
ATOM 895 C CA . LYS A 1 112 ? -1.331 12.569 2.489 1.00 76.50 112 LYS A CA 1
ATOM 896 C C . LYS A 1 112 ? -2.641 12.040 3.079 1.00 76.50 112 LYS A C 1
ATOM 898 O O . LYS A 1 112 ? -3.205 12.684 3.957 1.00 76.50 112 LYS A O 1
ATOM 903 N N . ARG A 1 113 ? -3.106 10.862 2.645 1.00 67.75 113 ARG A N 1
ATOM 904 C CA . ARG A 1 113 ? -4.316 10.209 3.187 1.00 67.75 113 ARG A CA 1
ATOM 905 C C . ARG A 1 113 ? -4.199 9.900 4.685 1.00 67.75 113 ARG A C 1
ATOM 907 O O . ARG A 1 113 ? -5.200 9.978 5.384 1.00 67.75 113 ARG A O 1
ATOM 914 N N . VAL A 1 114 ? -2.995 9.600 5.175 1.00 66.94 114 VAL A N 1
ATOM 915 C CA . VAL A 1 114 ? -2.735 9.328 6.601 1.00 66.94 114 VAL A CA 1
ATOM 916 C C . VAL A 1 114 ? -2.736 10.596 7.429 1.00 66.94 114 VAL A C 1
ATOM 918 O O . VAL A 1 114 ? -3.427 10.658 8.440 1.00 66.94 114 VAL A O 1
ATOM 921 N N . ASN A 1 115 ? -2.006 11.621 6.987 1.00 61.75 115 ASN A N 1
ATOM 922 C CA . ASN A 1 115 ? -1.910 12.879 7.728 1.00 61.75 115 ASN A CA 1
ATOM 923 C C . ASN A 1 115 ? -3.259 13.609 7.826 1.00 61.75 115 ASN A C 1
ATOM 925 O O . ASN A 1 115 ? -3.482 14.342 8.780 1.00 61.75 115 ASN A O 1
ATOM 929 N N . LEU A 1 116 ? -4.175 13.388 6.878 1.00 54.53 116 LEU A N 1
ATOM 930 C CA . LEU A 1 116 ? -5.539 13.926 6.941 1.00 54.53 116 LEU A CA 1
ATOM 931 C C . LEU A 1 116 ? -6.418 13.234 7.998 1.00 54.53 116 LEU A C 1
ATOM 933 O O . LEU A 1 116 ? -7.355 13.856 8.489 1.00 54.53 116 LEU A O 1
ATOM 937 N N . ASN A 1 117 ? -6.111 11.984 8.359 1.00 51.62 117 ASN A N 1
ATOM 938 C CA . ASN A 1 117 ? -6.840 11.230 9.384 1.00 51.62 117 ASN A CA 1
ATOM 939 C C . ASN A 1 117 ? -6.180 11.297 10.771 1.00 51.62 117 ASN A C 1
ATOM 941 O O . ASN A 1 117 ? -6.841 10.990 11.753 1.00 51.62 117 ASN A O 1
ATOM 945 N N . GLY A 1 118 ? -4.904 11.689 10.858 1.00 50.75 118 GLY A N 1
ATOM 946 C CA . GLY A 1 118 ? -4.176 11.879 12.119 1.00 50.75 118 GLY A CA 1
ATOM 947 C C . GLY A 1 118 ? -4.198 13.308 12.673 1.00 50.75 118 GLY A C 1
ATOM 948 O O . GLY A 1 118 ? -3.497 13.573 13.641 1.00 50.75 118 GLY A O 1
ATOM 949 N N . ASN A 1 119 ? -4.944 14.231 12.052 1.00 38.53 119 ASN A N 1
ATOM 950 C CA . ASN A 1 119 ? -5.060 15.626 12.495 1.00 38.53 119 ASN A CA 1
ATOM 951 C C . ASN A 1 119 ? -6.515 16.010 12.817 1.00 38.53 119 ASN A C 1
ATOM 953 O O . ASN A 1 119 ? -7.045 16.990 12.283 1.00 38.53 119 ASN A O 1
ATOM 957 N N . LYS A 1 120 ? -7.161 15.191 13.650 1.00 40.69 120 LYS A N 1
ATOM 958 C CA . LYS A 1 120 ? -8.372 15.522 14.403 1.00 40.69 120 LYS A CA 1
ATOM 959 C C . LYS A 1 120 ? -8.282 14.898 15.783 1.00 40.69 120 LYS A C 1
ATOM 961 O O . LYS A 1 120 ? -7.903 13.708 15.833 1.00 40.69 120 LYS A O 1
#

pLDDT: mean 87.6, std 10.73, range [38.53, 96.31]